Protein AF-A0A813YNZ5-F1 (afdb_monomer)

pLDDT: mean 73.52, std 19.55, range [39.09, 97.25]

Foldseek 3Di:
DDPPPDDDDDDDDDPVVDDPVRVVLVVVLVVQQVCVQVVVQVPDPDDDPNGDPPVPRDSQDPVNVVVVVVPPDPPDDPPPPDDPDDDDDDDD

Mean predicted aligned error: 14.86 Å

Solvent-accessible surface area (backbone atoms only — not comparable to full-atom values): 6471 Å² total; per-residue (Å²): 134,81,83,80,86,70,88,86,85,83,90,86,77,59,72,94,80,41,56,70,69,56,52,51,52,51,53,51,36,52,50,51,42,51,48,56,56,55,56,60,56,77,78,52,102,57,91,90,66,85,67,74,61,73,89,77,63,63,75,71,50,74,68,56,51,52,55,55,65,67,61,63,73,86,67,70,81,79,77,75,78,77,77,80,87,78,79,86,84,80,89,130

Sequence (92 aa):
MSNDDTLSCRFVCSHDLFEDMTVTKIARRFQELTEQLFLIYSNINQTDSLVAPITKLSLILPEEVYEMDQIIFCQQPDTMNETPASYAQARI

Structure (mmCIF, N/CA/C/O backbone):
data_AF-A0A813YNZ5-F1
#
_entry.id   AF-A0A813YNZ5-F1
#
loop_
_atom_site.group_PDB
_atom_site.id
_atom_site.type_symbol
_atom_site.label_atom_id
_atom_site.label_alt_id
_atom_site.label_comp_id
_atom_site.label_asym_id
_atom_site.label_entity_id
_atom_site.label_seq_id
_atom_site.pdbx_PDB_ins_code
_atom_site.Cartn_x
_atom_site.Cartn_y
_atom_site.Cartn_z
_atom_site.occupancy
_atom_site.B_iso_or_equiv
_atom_site.auth_seq_id
_atom_site.auth_comp_id
_atom_site.auth_asym_id
_atom_site.auth_atom_id
_atom_site.pdbx_PDB_model_num
ATOM 1 N N . MET A 1 1 ? 13.697 11.673 -27.053 1.00 45.09 1 MET A N 1
ATOM 2 C CA . MET A 1 1 ? 14.341 11.276 -25.789 1.00 45.09 1 MET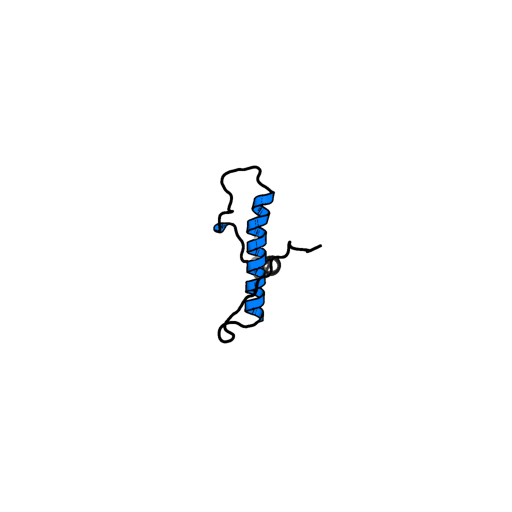 A CA 1
ATOM 3 C C . MET A 1 1 ? 13.285 10.554 -24.992 1.00 45.09 1 MET A C 1
ATOM 5 O O . MET A 1 1 ? 12.216 11.118 -24.810 1.00 45.09 1 MET A O 1
ATOM 9 N N . SER A 1 2 ? 13.518 9.278 -24.707 1.00 53.50 2 SER A N 1
ATOM 10 C CA . SER A 1 2 ? 12.553 8.431 -24.014 1.00 53.50 2 SER A CA 1
ATOM 11 C C . SER A 1 2 ? 12.658 8.721 -22.520 1.00 53.50 2 SER A C 1
ATOM 13 O O . SER A 1 2 ? 13.750 8.614 -21.968 1.00 53.50 2 SER A O 1
ATOM 15 N N . ASN A 1 3 ? 11.570 9.166 -21.889 1.00 55.47 3 ASN A N 1
ATOM 16 C CA . ASN A 1 3 ? 11.489 9.344 -20.436 1.00 55.47 3 ASN A CA 1
ATOM 17 C C . ASN A 1 3 ? 11.324 7.957 -19.777 1.00 55.47 3 ASN A C 1
ATOM 19 O O . ASN A 1 3 ? 10.264 7.649 -19.239 1.00 55.47 3 ASN A O 1
ATOM 23 N N . ASP A 1 4 ? 12.343 7.103 -19.886 1.00 64.88 4 ASP A N 1
ATOM 24 C CA . ASP A 1 4 ? 12.289 5.668 -19.545 1.00 64.88 4 ASP A CA 1
ATOM 25 C C . ASP A 1 4 ? 12.368 5.352 -18.037 1.00 64.88 4 ASP A C 1
ATOM 27 O O . ASP A 1 4 ? 12.519 4.194 -17.658 1.00 64.88 4 ASP A O 1
ATOM 31 N N . ASP A 1 5 ? 12.193 6.339 -17.156 1.00 79.12 5 ASP A N 1
ATOM 32 C CA . ASP A 1 5 ? 12.309 6.152 -15.699 1.00 79.12 5 ASP A CA 1
ATOM 33 C C . ASP A 1 5 ? 10.955 5.904 -15.002 1.00 79.12 5 ASP A C 1
ATOM 35 O O . ASP A 1 5 ? 10.820 6.089 -13.793 1.00 79.12 5 ASP A O 1
ATOM 39 N N . THR A 1 6 ? 9.916 5.509 -15.745 1.00 82.19 6 THR A N 1
ATOM 40 C CA . THR A 1 6 ? 8.577 5.271 -15.176 1.00 82.19 6 THR A CA 1
ATOM 41 C C . THR A 1 6 ? 8.289 3.782 -15.025 1.00 82.19 6 THR A C 1
ATOM 43 O O . THR A 1 6 ? 8.194 3.053 -16.012 1.00 82.19 6 THR A O 1
ATOM 46 N N . LEU A 1 7 ? 8.055 3.335 -13.789 1.00 86.31 7 LEU A N 1
ATOM 47 C CA . LEU A 1 7 ? 7.501 2.010 -13.521 1.00 86.31 7 LEU A CA 1
ATOM 48 C C . LEU A 1 7 ? 5.970 2.066 -13.590 1.00 86.31 7 LEU A C 1
ATOM 50 O O . LEU A 1 7 ? 5.335 2.822 -12.858 1.00 86.31 7 LEU A O 1
ATOM 54 N N . SER A 1 8 ? 5.369 1.236 -14.443 1.00 90.50 8 SER A N 1
ATOM 55 C CA . SER A 1 8 ? 3.915 1.063 -14.503 1.00 90.50 8 SER A CA 1
ATOM 56 C C . SER A 1 8 ? 3.521 -0.295 -13.930 1.00 90.50 8 SER A C 1
ATOM 58 O O . SER A 1 8 ? 4.079 -1.325 -14.307 1.00 90.50 8 SER A O 1
ATOM 60 N N . CYS A 1 9 ? 2.545 -0.302 -13.025 1.00 90.44 9 CYS A N 1
ATOM 61 C CA . CYS A 1 9 ? 1.987 -1.510 -12.428 1.00 90.44 9 CYS A CA 1
ATOM 62 C C . CYS A 1 9 ? 0.466 -1.527 -12.624 1.00 90.44 9 CYS A C 1
ATOM 64 O O . CYS A 1 9 ? -0.192 -0.493 -12.500 1.00 90.44 9 CYS A O 1
ATOM 66 N N . ARG A 1 10 ? -0.101 -2.703 -12.917 1.00 94.00 10 ARG A N 1
ATOM 67 C CA . ARG A 1 10 ? -1.547 -2.906 -13.062 1.00 94.00 10 ARG A CA 1
ATOM 68 C C . ARG A 1 10 ? -2.015 -4.016 -12.133 1.00 94.00 10 ARG A C 1
ATOM 70 O O . ARG A 1 10 ? -1.558 -5.150 -12.241 1.00 94.00 10 ARG A O 1
ATOM 77 N N . PHE A 1 11 ? -2.997 -3.698 -11.300 1.00 93.62 11 PHE A N 1
ATOM 78 C CA . PHE A 1 11 ? -3.694 -4.669 -10.466 1.00 93.62 11 PHE A CA 1
ATOM 79 C C . PHE A 1 11 ? -4.911 -5.204 -11.221 1.00 93.62 11 PHE A C 1
ATOM 81 O O . PHE A 1 11 ? -5.729 -4.436 -11.726 1.00 93.62 11 PHE A O 1
ATOM 88 N N . VAL A 1 12 ? -5.004 -6.528 -11.331 1.00 93.94 12 VAL A N 1
ATOM 89 C CA . VAL A 1 12 ? -6.160 -7.228 -11.900 1.00 93.94 12 VAL A CA 1
ATOM 90 C C . VAL A 1 12 ? -6.733 -8.101 -10.794 1.00 93.94 12 VAL A C 1
ATOM 92 O O . VAL A 1 12 ? -6.071 -9.025 -10.327 1.00 93.94 12 VAL A O 1
ATOM 95 N N . CYS A 1 13 ? -7.943 -7.775 -10.349 1.00 94.12 13 CYS A N 1
ATOM 96 C CA . CYS A 1 13 ? -8.590 -8.403 -9.201 1.00 94.12 13 CYS A CA 1
ATOM 97 C C . CYS A 1 13 ? -9.960 -8.959 -9.603 1.00 94.12 13 CYS A C 1
ATOM 99 O O . CYS A 1 13 ? -10.566 -8.493 -10.566 1.00 94.12 13 CYS A O 1
ATOM 101 N N . SER A 1 14 ? -10.448 -9.958 -8.864 1.00 96.31 14 SER A N 1
ATOM 102 C CA . SER A 1 14 ? -11.814 -10.457 -9.049 1.00 96.31 14 SER A CA 1
ATOM 103 C C . SER A 1 14 ? -12.823 -9.447 -8.507 1.00 96.31 14 SER A C 1
ATOM 105 O O . SER A 1 14 ? -12.754 -9.094 -7.329 1.00 96.31 14 SER A O 1
ATOM 107 N N . HIS A 1 15 ? -13.779 -9.034 -9.339 1.00 94.56 15 HIS A N 1
ATOM 108 C CA . HIS A 1 15 ? -14.857 -8.127 -8.936 1.00 94.56 15 HIS A CA 1
ATOM 109 C C . HIS A 1 15 ? -15.814 -8.750 -7.910 1.00 94.56 15 HIS A C 1
ATOM 111 O O . HIS A 1 15 ? -16.436 -8.023 -7.145 1.00 94.56 15 HIS A O 1
ATOM 117 N N . ASP A 1 16 ? -15.881 -10.083 -7.836 1.00 97.06 16 ASP A N 1
ATOM 118 C CA . ASP A 1 16 ? -16.701 -10.784 -6.838 1.00 97.06 16 ASP A CA 1
ATOM 119 C C . ASP A 1 16 ? -16.093 -10.713 -5.428 1.00 97.06 16 ASP A C 1
ATOM 121 O O . ASP A 1 16 ? -16.772 -10.976 -4.438 1.00 97.06 16 ASP A O 1
ATOM 125 N N . LEU A 1 17 ? -14.795 -10.402 -5.334 1.00 97.25 17 LEU A N 1
ATOM 126 C CA . LEU A 1 17 ? -14.040 -10.385 -4.079 1.00 97.25 17 LEU A CA 1
ATOM 127 C C . LEU A 1 17 ? -13.613 -8.979 -3.658 1.00 97.25 17 LEU A C 1
ATOM 129 O O . LEU A 1 17 ? -13.369 -8.748 -2.474 1.00 97.25 17 LEU A O 1
ATOM 133 N N . PHE A 1 18 ? -13.478 -8.058 -4.611 1.00 96.75 18 PHE A N 1
ATOM 134 C CA . PHE A 1 18 ? -12.912 -6.742 -4.362 1.00 96.75 18 PHE A CA 1
ATOM 135 C C . PHE A 1 18 ? -13.737 -5.646 -5.019 1.00 96.75 18 PHE A C 1
ATOM 137 O O . PHE A 1 18 ? -13.926 -5.620 -6.233 1.00 96.75 18 PHE A O 1
ATOM 144 N N . GLU A 1 19 ? -14.136 -4.683 -4.198 1.00 97.19 19 GLU A N 1
ATOM 145 C CA . GLU A 1 19 ? -14.626 -3.394 -4.666 1.00 97.19 19 GLU A CA 1
ATOM 146 C C . GLU A 1 19 ? -13.470 -2.544 -5.210 1.00 97.19 19 GLU A C 1
ATOM 148 O O . GLU A 1 19 ? -12.343 -2.609 -4.706 1.00 97.19 19 GLU A O 1
ATOM 153 N N . ASP A 1 20 ? -13.761 -1.671 -6.175 1.00 94.56 20 ASP A N 1
ATOM 154 C CA . ASP A 1 20 ? -12.769 -0.786 -6.803 1.00 94.56 20 ASP A CA 1
ATOM 155 C C . ASP A 1 20 ? -12.016 0.080 -5.780 1.00 94.56 20 ASP A C 1
ATOM 157 O O . ASP A 1 20 ? -10.805 0.293 -5.892 1.00 94.56 20 ASP A O 1
ATOM 161 N N . MET A 1 21 ? -12.712 0.536 -4.733 1.00 94.81 21 MET A N 1
ATOM 162 C CA . MET A 1 21 ? -12.107 1.289 -3.630 1.00 94.81 21 MET A CA 1
ATOM 163 C C . MET A 1 21 ? -11.050 0.457 -2.893 1.00 94.81 21 MET A C 1
ATOM 165 O O . MET A 1 21 ? -9.969 0.951 -2.569 1.00 94.81 21 MET A O 1
ATOM 169 N N . THR A 1 22 ? -11.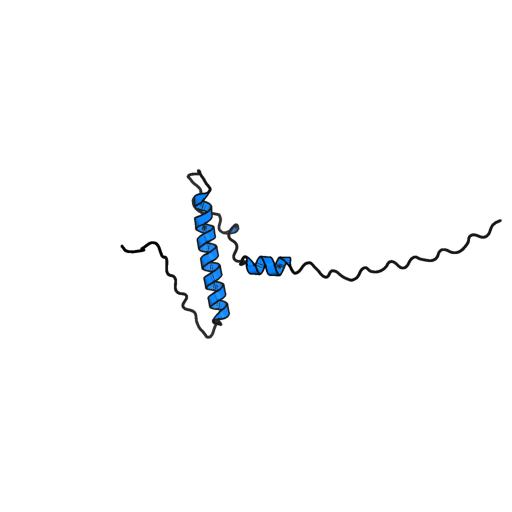330 -0.825 -2.664 1.00 95.06 22 THR A N 1
ATOM 170 C CA . THR A 1 22 ? -10.399 -1.752 -2.013 1.00 95.06 22 THR A CA 1
ATOM 171 C C . THR A 1 22 ? -9.174 -1.993 -2.887 1.00 95.06 22 THR A C 1
ATOM 173 O O . THR A 1 22 ? -8.049 -1.900 -2.394 1.00 95.06 22 THR A O 1
ATOM 176 N N . VAL A 1 23 ? -9.365 -2.221 -4.191 1.00 96.25 23 VAL A N 1
ATOM 177 C CA . VAL A 1 23 ? -8.255 -2.375 -5.150 1.00 96.25 23 VAL A CA 1
ATOM 178 C C . VAL A 1 23 ? -7.391 -1.113 -5.193 1.00 96.25 23 VAL A C 1
ATOM 180 O O . VAL A 1 23 ? -6.164 -1.202 -5.160 1.00 96.25 23 VAL A O 1
ATOM 183 N N . THR A 1 24 ? -8.014 0.066 -5.176 1.00 94.69 24 THR A N 1
ATOM 184 C CA . THR A 1 24 ? -7.309 1.354 -5.137 1.00 94.69 24 THR A CA 1
ATOM 185 C C . THR A 1 24 ? -6.452 1.487 -3.877 1.00 94.69 24 THR A C 1
ATOM 187 O O . THR A 1 24 ? -5.281 1.854 -3.964 1.00 94.69 24 THR A O 1
ATOM 190 N N . LYS A 1 25 ? -6.986 1.130 -2.700 1.00 95.19 25 LYS A N 1
ATOM 191 C CA . LYS A 1 25 ? -6.214 1.130 -1.446 1.00 95.19 25 LYS A CA 1
ATOM 192 C C . LYS A 1 25 ? -5.050 0.137 -1.480 1.00 95.19 25 LYS A C 1
ATOM 194 O O . LYS A 1 25 ? -3.965 0.468 -1.011 1.00 95.19 25 LYS A O 1
ATOM 199 N N . ILE A 1 26 ? -5.244 -1.053 -2.052 1.00 95.81 26 ILE A N 1
ATOM 200 C CA . ILE A 1 26 ? -4.167 -2.043 -2.230 1.00 95.81 26 ILE A CA 1
ATOM 201 C C . ILE A 1 26 ? -3.054 -1.473 -3.117 1.00 95.81 26 ILE A C 1
ATOM 203 O O . ILE A 1 26 ? -1.885 -1.560 -2.746 1.00 95.81 26 ILE A O 1
ATOM 207 N N . ALA A 1 27 ? -3.403 -0.848 -4.245 1.00 95.19 27 ALA A N 1
ATOM 208 C CA . ALA A 1 27 ? -2.430 -0.243 -5.150 1.00 95.19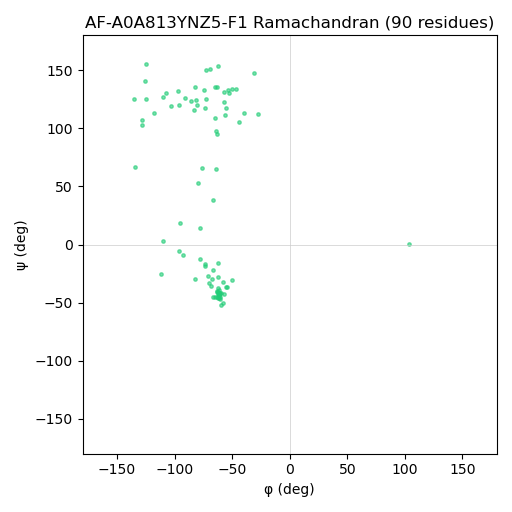 27 ALA A CA 1
ATOM 209 C C . ALA A 1 27 ? -1.633 0.885 -4.472 1.00 95.19 27 ALA A C 1
ATOM 211 O O . ALA A 1 27 ? -0.408 0.913 -4.582 1.00 95.19 27 ALA A O 1
ATOM 212 N N . ARG A 1 28 ? -2.301 1.761 -3.703 1.00 95.19 28 ARG A N 1
ATOM 213 C CA . ARG A 1 28 ? -1.623 2.809 -2.918 1.00 95.19 28 ARG A CA 1
ATOM 214 C C . ARG A 1 28 ? -0.655 2.213 -1.896 1.00 95.19 28 ARG A C 1
ATOM 216 O O . ARG A 1 28 ? 0.495 2.625 -1.840 1.00 95.19 28 ARG A O 1
ATOM 223 N N . ARG A 1 29 ? -1.073 1.192 -1.141 1.00 95.44 29 ARG A N 1
ATOM 224 C CA . ARG A 1 29 ? -0.194 0.512 -0.171 1.00 95.44 29 ARG A CA 1
ATOM 225 C C . ARG A 1 29 ? 1.010 -0.143 -0.837 1.00 95.44 29 ARG A C 1
ATOM 227 O O . ARG A 1 29 ? 2.107 -0.094 -0.296 1.00 95.44 29 ARG A O 1
ATOM 234 N N . PHE A 1 30 ? 0.823 -0.746 -2.008 1.00 94.00 30 PHE A N 1
ATOM 235 C CA . PHE A 1 30 ? 1.927 -1.311 -2.779 1.00 94.00 30 PHE A CA 1
ATOM 236 C C . PHE A 1 30 ? 2.935 -0.240 -3.212 1.00 94.00 30 PHE A C 1
ATOM 238 O O . PHE A 1 30 ? 4.143 -0.461 -3.103 1.00 94.00 30 PHE A O 1
ATOM 245 N N . GLN A 1 31 ? 2.451 0.916 -3.671 1.00 92.19 31 GLN A N 1
ATOM 246 C CA . GLN A 1 31 ? 3.308 2.046 -4.017 1.00 92.19 31 GLN A CA 1
ATOM 247 C C . GLN A 1 31 ? 4.120 2.510 -2.799 1.00 92.19 31 GLN A C 1
ATOM 249 O O . GLN A 1 31 ? 5.345 2.526 -2.870 1.00 92.19 31 GLN A O 1
ATOM 254 N N . GLU A 1 32 ? 3.462 2.770 -1.668 1.00 92.06 32 GLU A N 1
ATOM 255 C CA . GLU A 1 32 ? 4.119 3.183 -0.419 1.00 92.06 32 GLU A CA 1
ATOM 256 C C . GLU A 1 32 ? 5.168 2.168 0.052 1.00 92.06 32 GLU A C 1
ATOM 258 O O . GLU A 1 32 ? 6.269 2.540 0.451 1.00 92.06 32 GLU A O 1
ATOM 263 N N . LEU A 1 33 ? 4.867 0.867 -0.021 1.00 90.75 33 LEU A N 1
ATOM 264 C CA . LEU A 1 33 ? 5.835 -0.181 0.313 1.00 90.75 33 LEU A CA 1
ATOM 265 C C . LEU A 1 33 ? 7.053 -0.155 -0.611 1.00 90.75 33 LEU A C 1
ATOM 267 O O . LEU A 1 33 ? 8.179 -0.357 -0.157 1.00 90.75 33 LEU A O 1
ATOM 271 N N . THR A 1 34 ? 6.830 0.076 -1.904 1.00 88.69 34 THR A N 1
ATOM 272 C CA . THR A 1 34 ? 7.900 0.154 -2.902 1.00 88.69 34 THR A CA 1
ATOM 273 C C . THR A 1 34 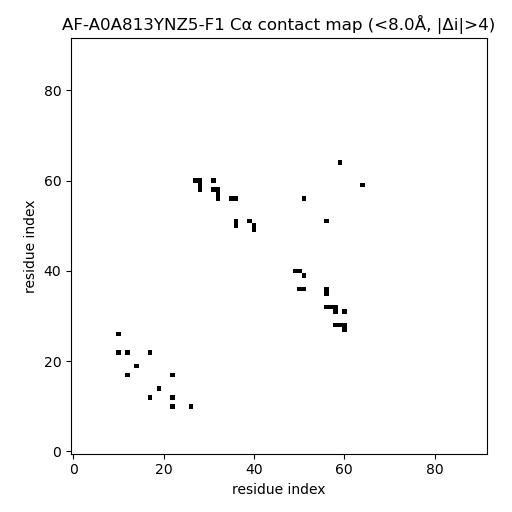? 8.793 1.360 -2.619 1.00 88.69 34 THR A C 1
ATOM 275 O O . THR A 1 34 ? 10.015 1.229 -2.582 1.00 88.69 34 THR A O 1
ATOM 278 N N . GLU A 1 35 ? 8.199 2.516 -2.330 1.00 87.56 35 GLU A N 1
ATOM 279 C CA . GLU A 1 35 ? 8.928 3.728 -1.953 1.00 87.56 35 GLU A CA 1
ATOM 280 C C . GLU A 1 35 ? 9.710 3.537 -0.647 1.00 87.56 35 GLU A C 1
ATOM 282 O O . GLU A 1 35 ? 10.900 3.840 -0.607 1.00 87.56 35 GLU A O 1
ATOM 287 N N . GLN A 1 36 ? 9.105 2.953 0.393 1.00 86.44 36 GLN A N 1
ATOM 288 C CA . GLN A 1 36 ? 9.783 2.645 1.660 1.00 86.44 36 GLN A CA 1
ATOM 289 C C . GLN A 1 36 ? 10.972 1.702 1.465 1.00 86.44 36 GLN A C 1
ATOM 291 O O . GLN A 1 36 ? 12.032 1.916 2.058 1.00 86.44 36 GLN A O 1
ATOM 296 N N . LEU A 1 37 ? 10.815 0.678 0.620 1.00 82.44 37 LEU A N 1
ATOM 297 C CA . LEU A 1 37 ? 11.900 -0.234 0.285 1.00 82.44 37 LEU A CA 1
ATOM 298 C C . LEU A 1 37 ? 13.078 0.537 -0.301 1.00 82.44 37 LEU A C 1
ATOM 300 O O . LEU A 1 37 ? 14.178 0.361 0.203 1.00 82.44 37 LEU A O 1
ATOM 304 N N . PHE A 1 38 ? 12.859 1.405 -1.295 1.00 77.31 38 PHE A N 1
ATOM 305 C CA . PHE A 1 38 ? 13.935 2.103 -2.007 1.00 77.31 38 PHE A CA 1
ATOM 306 C C . PHE A 1 38 ? 14.477 3.355 -1.300 1.00 77.31 38 PHE A C 1
ATOM 308 O O . PHE A 1 38 ? 15.668 3.644 -1.415 1.00 77.31 38 PHE A O 1
ATOM 315 N N . LEU A 1 39 ? 13.671 4.071 -0.513 1.00 72.94 39 LEU A N 1
ATOM 316 C CA . LEU A 1 39 ? 14.127 5.228 0.267 1.00 72.94 39 LEU A CA 1
ATOM 317 C C . LEU A 1 39 ? 15.183 4.832 1.301 1.00 72.94 39 LEU A C 1
ATOM 319 O O . LEU A 1 39 ? 16.162 5.560 1.484 1.00 72.94 39 LEU A O 1
ATOM 323 N N . ILE A 1 40 ? 15.045 3.653 1.917 1.00 59.91 40 ILE A N 1
ATOM 324 C CA . ILE A 1 40 ? 16.013 3.138 2.895 1.00 59.91 40 ILE A CA 1
ATOM 325 C C . ILE A 1 40 ? 17.404 2.927 2.264 1.00 59.91 40 ILE A C 1
ATOM 327 O O . ILE A 1 40 ? 18.403 3.112 2.953 1.00 59.91 40 ILE A O 1
ATOM 331 N N . TYR A 1 41 ? 17.506 2.664 0.956 1.00 54.62 41 TYR A N 1
ATOM 332 C CA . TYR A 1 41 ? 18.801 2.513 0.270 1.00 54.62 41 TYR A CA 1
ATOM 333 C C . TYR A 1 41 ? 19.565 3.832 0.116 1.00 54.62 41 TYR A C 1
ATOM 335 O O . TYR A 1 41 ? 20.791 3.824 0.047 1.00 54.62 41 TYR A O 1
ATOM 343 N N . SER A 1 42 ? 18.868 4.970 0.063 1.00 52.84 42 SER A N 1
ATOM 344 C CA . SER A 1 42 ? 19.499 6.270 -0.207 1.00 52.84 42 SER A CA 1
ATOM 345 C C . SER A 1 42 ? 20.222 6.887 0.999 1.00 52.84 42 SER A C 1
ATOM 347 O O . SER A 1 42 ? 20.994 7.828 0.832 1.00 52.84 42 SER A O 1
ATOM 349 N N . ASN A 1 43 ? 20.008 6.358 2.210 1.00 52.25 43 ASN A N 1
ATOM 350 C CA . ASN A 1 43 ? 20.470 6.970 3.464 1.00 52.25 43 ASN A CA 1
ATOM 351 C C . ASN A 1 43 ? 21.606 6.194 4.162 1.00 52.25 43 ASN A C 1
ATOM 353 O O . ASN A 1 43 ? 22.021 6.554 5.261 1.00 52.25 43 ASN A O 1
ATOM 357 N N . ILE A 1 44 ? 22.119 5.106 3.575 1.00 52.97 44 ILE A N 1
ATOM 358 C CA . ILE A 1 44 ? 23.048 4.222 4.288 1.00 52.97 44 ILE A CA 1
ATOM 359 C C . ILE A 1 44 ? 24.319 3.989 3.467 1.00 52.97 44 ILE A C 1
ATOM 361 O O . ILE A 1 44 ? 24.344 3.210 2.522 1.00 52.97 44 ILE A O 1
ATOM 365 N N . ASN A 1 45 ? 25.417 4.613 3.905 1.00 53.91 45 ASN A N 1
ATOM 366 C CA . ASN A 1 45 ? 26.802 4.290 3.528 1.00 53.91 45 ASN A CA 1
ATOM 367 C C . ASN A 1 45 ? 27.243 2.895 4.044 1.00 53.91 45 ASN A C 1
ATOM 369 O O . ASN A 1 45 ? 28.364 2.741 4.525 1.00 53.91 45 ASN A O 1
ATOM 373 N N . GLN A 1 46 ? 26.371 1.883 4.029 1.00 49.34 46 GLN A N 1
ATOM 374 C CA . GLN A 1 46 ? 26.676 0.547 4.545 1.00 49.34 46 GLN A CA 1
ATOM 375 C C . GLN A 1 46 ? 26.344 -0.516 3.507 1.00 49.34 46 GLN A C 1
ATOM 377 O O . GLN A 1 46 ? 25.199 -0.904 3.288 1.00 49.34 46 GLN A O 1
ATOM 382 N N . THR A 1 47 ? 27.415 -0.996 2.891 1.00 48.91 47 THR A N 1
ATOM 383 C CA . THR A 1 47 ? 27.542 -2.348 2.363 1.00 48.91 47 THR A CA 1
ATOM 384 C C . THR A 1 47 ? 27.052 -3.376 3.395 1.00 48.91 47 THR A C 1
ATOM 386 O O . THR A 1 47 ? 27.408 -3.295 4.569 1.00 48.91 47 THR A O 1
ATOM 389 N N . ASP A 1 48 ? 26.247 -4.326 2.911 1.00 47.81 48 ASP A N 1
ATOM 390 C CA . ASP A 1 48 ? 25.913 -5.643 3.492 1.00 47.81 48 ASP A CA 1
ATOM 391 C C . ASP A 1 48 ? 24.554 -5.858 4.185 1.00 47.81 48 ASP A C 1
ATOM 393 O O . ASP A 1 48 ? 24.236 -6.993 4.534 1.00 47.81 48 ASP A O 1
ATOM 397 N N . SER A 1 49 ? 23.660 -4.867 4.260 1.00 51.50 49 SER A N 1
ATOM 398 C CA . SER A 1 49 ? 22.245 -5.124 4.613 1.00 51.50 49 SER A CA 1
ATOM 399 C C . SER A 1 49 ? 21.299 -4.379 3.679 1.00 51.50 49 SER A C 1
ATOM 401 O O . SER A 1 49 ? 20.603 -3.449 4.075 1.00 51.50 49 SER A O 1
ATOM 403 N N . LEU A 1 50 ? 21.308 -4.804 2.416 1.00 55.38 50 LEU A N 1
ATOM 404 C CA . LEU A 1 50 ? 20.630 -4.143 1.301 1.00 55.38 50 LEU A CA 1
ATOM 405 C C . LEU A 1 50 ? 19.114 -3.986 1.509 1.00 55.38 50 LEU A C 1
ATOM 407 O O . LEU A 1 50 ? 18.569 -2.982 1.095 1.00 55.38 50 LEU A O 1
ATOM 411 N N . VAL A 1 51 ? 18.417 -4.892 2.196 1.00 61.19 51 VAL A N 1
ATOM 412 C CA . VAL A 1 51 ? 16.950 -4.818 2.324 1.00 61.19 51 VAL A CA 1
ATOM 413 C C . VAL A 1 51 ? 16.563 -4.452 3.753 1.00 61.19 51 VAL A C 1
ATOM 415 O O . VAL A 1 51 ? 16.964 -5.129 4.702 1.00 61.19 51 VAL A O 1
ATOM 418 N N . ALA A 1 52 ? 15.751 -3.405 3.920 1.00 62.22 52 ALA A N 1
ATOM 419 C CA . ALA A 1 52 ? 15.094 -3.144 5.194 1.00 62.22 52 ALA A CA 1
ATOM 420 C C . ALA A 1 52 ? 14.336 -4.403 5.643 1.00 62.22 52 ALA A C 1
ATOM 422 O O . ALA A 1 52 ? 13.624 -4.996 4.830 1.00 62.22 52 ALA A O 1
ATOM 423 N N . PRO A 1 53 ? 14.451 -4.840 6.909 1.00 73.94 53 PRO A N 1
ATOM 424 C CA . PRO A 1 53 ? 13.675 -5.982 7.361 1.00 73.94 53 PRO A CA 1
ATOM 425 C C . PRO A 1 53 ? 12.191 -5.684 7.131 1.00 73.94 53 PRO A C 1
ATOM 427 O O . PRO A 1 53 ? 11.717 -4.612 7.504 1.00 73.94 53 PRO A O 1
ATOM 43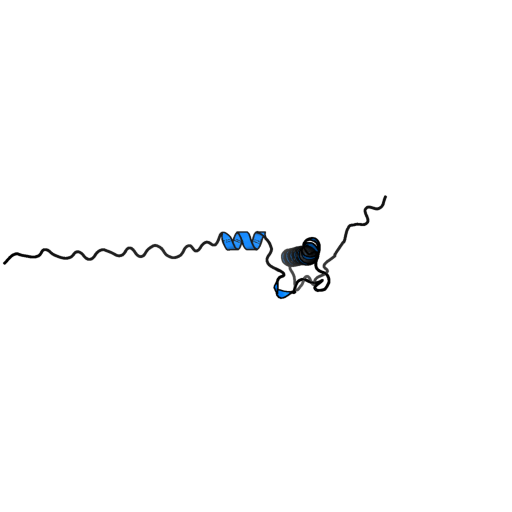0 N N . ILE A 1 54 ? 11.468 -6.633 6.524 1.00 79.81 54 ILE A N 1
ATOM 431 C CA . ILE A 1 54 ? 10.043 -6.497 6.156 1.00 79.81 54 ILE A CA 1
ATOM 432 C C . ILE A 1 54 ? 9.204 -6.006 7.346 1.00 79.81 54 ILE A C 1
ATOM 434 O O . ILE A 1 54 ? 8.244 -5.266 7.174 1.00 79.81 54 ILE A O 1
ATOM 438 N N . THR A 1 55 ? 9.614 -6.357 8.566 1.00 79.94 55 THR A N 1
ATOM 439 C CA . THR A 1 55 ? 8.992 -5.939 9.827 1.00 79.94 55 THR A CA 1
ATOM 440 C C . THR A 1 55 ? 9.004 -4.433 10.091 1.00 79.94 55 THR A C 1
ATOM 442 O O . THR A 1 55 ? 8.276 -3.980 10.967 1.00 79.94 55 THR A O 1
ATOM 445 N N . LYS A 1 56 ? 9.826 -3.654 9.381 1.00 81.62 56 LYS A N 1
ATOM 446 C CA . LYS A 1 56 ? 9.883 -2.190 9.491 1.00 81.62 56 LYS A CA 1
ATOM 447 C C . LYS A 1 56 ? 9.047 -1.468 8.435 1.00 81.62 56 LYS A C 1
ATOM 449 O O . LYS A 1 56 ? 8.966 -0.246 8.490 1.00 81.62 56 LYS A O 1
ATOM 454 N N . LEU A 1 57 ? 8.460 -2.193 7.485 1.00 86.50 57 LEU A N 1
ATOM 455 C CA . LEU A 1 57 ? 7.607 -1.605 6.460 1.00 86.50 57 LEU A CA 1
ATOM 456 C C . LEU A 1 57 ? 6.191 -1.406 7.010 1.00 86.50 57 LEU A C 1
ATOM 458 O O . LEU A 1 57 ? 5.632 -2.300 7.648 1.00 86.50 57 LEU A O 1
ATOM 462 N N . SER A 1 58 ? 5.604 -0.243 6.742 1.00 89.94 58 SER A N 1
ATOM 463 C CA . SER A 1 58 ? 4.221 0.065 7.100 1.00 89.94 58 SER A CA 1
ATOM 464 C C . SER A 1 58 ? 3.289 -0.169 5.916 1.00 89.94 58 SER A C 1
ATOM 466 O O . SER A 1 58 ? 3.535 0.312 4.811 1.00 89.94 58 SER A O 1
ATOM 468 N N . LEU A 1 59 ? 2.185 -0.870 6.177 1.00 91.69 59 LEU A N 1
ATOM 469 C CA . LEU A 1 59 ? 1.032 -0.986 5.277 1.00 91.69 59 LEU A CA 1
ATOM 470 C C . LEU A 1 59 ? -0.047 0.071 5.551 1.00 91.69 59 LEU A C 1
ATOM 472 O O . LEU A 1 59 ? -1.018 0.160 4.799 1.00 91.69 59 LEU A O 1
ATOM 476 N N . ILE A 1 60 ? 0.084 0.819 6.644 1.00 91.94 60 ILE A N 1
ATOM 477 C CA . ILE A 1 60 ? -0.848 1.886 7.004 1.00 91.94 60 ILE A CA 1
ATOM 478 C C . ILE A 1 60 ? -0.452 3.117 6.197 1.00 91.94 60 ILE A C 1
ATOM 480 O O . ILE A 1 60 ? 0.709 3.532 6.247 1.00 91.94 60 ILE A O 1
ATOM 484 N N . LEU A 1 61 ? -1.401 3.669 5.441 1.00 91.25 61 LEU A N 1
ATOM 485 C CA . LEU A 1 61 ? -1.165 4.875 4.650 1.00 91.25 61 LEU A CA 1
ATOM 486 C C . LEU A 1 61 ? -0.991 6.095 5.573 1.00 91.25 61 LEU A C 1
ATOM 488 O O . LEU A 1 61 ? -1.608 6.134 6.640 1.00 91.25 61 LEU A O 1
ATOM 492 N N . PRO A 1 62 ? -0.226 7.126 5.173 1.00 87.06 62 PRO A N 1
ATOM 493 C CA . PRO A 1 62 ? -0.042 8.330 5.988 1.00 87.06 62 PRO A CA 1
ATOM 494 C C . PRO A 1 62 ? -1.355 9.002 6.413 1.00 87.06 62 PRO A C 1
ATOM 496 O O . PRO A 1 62 ? -1.471 9.477 7.541 1.00 87.06 62 PRO A O 1
ATOM 499 N N . GLU A 1 63 ? -2.370 9.003 5.542 1.00 89.69 63 GLU A N 1
ATOM 500 C CA . GLU A 1 63 ? -3.680 9.574 5.882 1.00 89.69 63 GLU A CA 1
ATOM 501 C C . GLU A 1 63 ? -4.430 8.727 6.919 1.00 89.69 63 GLU A C 1
ATOM 503 O O . GLU A 1 63 ? -5.113 9.277 7.776 1.00 89.69 63 GLU A O 1
ATOM 508 N N . GLU A 1 64 ? -4.259 7.402 6.889 1.00 89.94 64 GLU A N 1
ATOM 509 C CA . GLU A 1 64 ? -4.857 6.490 7.872 1.00 89.94 64 GLU A CA 1
ATOM 510 C C . GLU A 1 64 ? -4.216 6.692 9.257 1.00 89.94 64 GLU A C 1
ATOM 512 O O . GLU A 1 64 ? -4.916 6.659 10.265 1.00 89.94 64 GLU A O 1
ATOM 517 N N . VAL A 1 65 ? -2.907 6.977 9.319 1.00 88.19 65 VAL A N 1
ATOM 518 C CA . VAL A 1 65 ? -2.231 7.364 10.573 1.00 88.19 65 VAL A CA 1
ATOM 519 C C . VAL A 1 65 ? -2.803 8.675 11.111 1.00 88.19 65 VAL A C 1
ATOM 521 O O . VAL A 1 65 ? -3.129 8.765 12.289 1.00 88.19 65 VAL A O 1
ATOM 524 N N . TYR A 1 66 ? -2.986 9.671 10.243 1.00 87.06 66 TYR A N 1
ATOM 525 C CA . TYR A 1 66 ? -3.556 10.959 10.633 1.00 87.06 66 TYR A CA 1
ATOM 526 C C . TYR A 1 66 ? -4.988 10.829 11.173 1.00 87.06 66 TYR A C 1
ATOM 528 O O . TYR A 1 66 ? -5.323 11.437 12.187 1.00 87.06 66 TYR A O 1
ATOM 536 N N . GLU A 1 67 ? -5.829 10.014 10.532 1.00 86.62 67 GLU A N 1
ATOM 537 C CA . GLU A 1 67 ? -7.175 9.708 11.026 1.00 86.62 67 GLU A CA 1
ATOM 538 C C . GLU A 1 67 ? -7.129 9.027 12.398 1.00 86.62 67 GLU A C 1
ATOM 540 O O . GLU A 1 67 ? -7.885 9.404 13.291 1.00 86.62 67 GLU A O 1
ATOM 545 N N . MET A 1 68 ? -6.219 8.068 12.597 1.00 84.31 68 MET A N 1
ATOM 546 C CA . MET A 1 68 ? -6.028 7.399 13.887 1.00 84.31 68 MET A CA 1
ATOM 547 C C . MET A 1 68 ? -5.571 8.370 14.982 1.00 84.31 68 MET A C 1
ATOM 549 O O . MET A 1 68 ? -6.082 8.300 16.100 1.00 84.31 68 MET A O 1
ATOM 553 N N . ASP A 1 69 ? -4.671 9.299 14.660 1.00 81.12 69 ASP A N 1
ATOM 554 C CA . ASP A 1 69 ? -4.181 10.321 15.590 1.00 81.12 69 ASP A CA 1
ATOM 555 C C . ASP A 1 69 ? -5.273 11.329 15.976 1.00 81.12 69 ASP A C 1
ATOM 557 O O . ASP A 1 69 ? -5.262 11.856 17.087 1.00 81.12 69 AS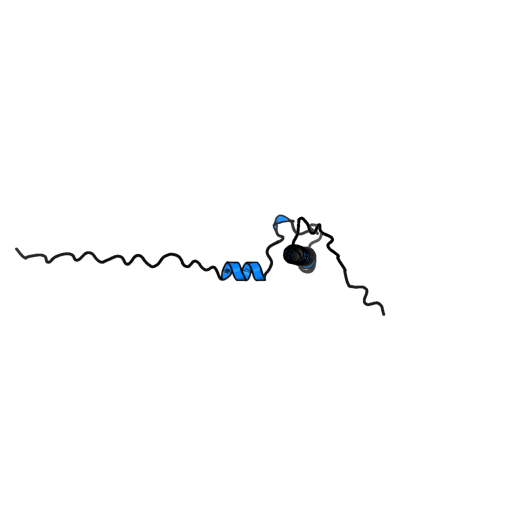P A O 1
ATOM 561 N N . GLN A 1 70 ? -6.246 11.588 15.095 1.00 75.00 70 GLN A N 1
ATOM 562 C CA . GLN A 1 70 ? -7.408 12.425 15.415 1.00 75.00 70 GLN A CA 1
ATOM 563 C C . GLN A 1 70 ? -8.421 11.743 16.336 1.00 75.00 70 GLN A C 1
ATOM 565 O O . GLN A 1 70 ? -9.220 12.428 16.978 1.00 75.00 70 GLN A O 1
ATOM 570 N N . ILE A 1 71 ? -8.364 10.417 16.472 1.00 69.38 71 ILE A N 1
ATOM 571 C CA . ILE A 1 71 ? -9.103 9.676 17.498 1.00 69.38 71 ILE A CA 1
ATOM 572 C C . ILE A 1 71 ? -8.331 9.806 18.827 1.00 69.38 71 ILE A C 1
ATOM 574 O O . ILE A 1 71 ? -8.013 8.829 19.503 1.00 69.38 71 ILE A O 1
ATOM 578 N N . ILE A 1 72 ? -8.022 11.041 19.241 1.00 59.25 72 ILE A N 1
ATOM 579 C CA . ILE A 1 72 ? -7.705 11.318 20.640 1.00 59.25 72 ILE A CA 1
ATOM 580 C C . ILE A 1 72 ? -8.989 11.026 21.402 1.00 59.25 72 ILE A C 1
ATOM 582 O O . ILE A 1 72 ? -9.987 11.731 21.263 1.00 59.25 72 ILE A O 1
ATOM 586 N N . PHE A 1 73 ? -8.949 9.929 22.154 1.00 57.84 73 PHE A N 1
ATOM 587 C CA . PHE A 1 73 ? -9.973 9.465 23.071 1.00 57.84 73 PHE A CA 1
ATOM 588 C C . PHE A 1 73 ? -10.818 10.621 23.626 1.00 57.84 73 PHE A C 1
ATOM 590 O O . PHE A 1 73 ? -10.367 11.372 24.491 1.00 57.84 73 PHE A O 1
ATOM 597 N N . CYS A 1 74 ? -12.095 10.679 23.242 1.00 53.06 74 CYS A N 1
ATOM 598 C CA . CYS A 1 74 ? -13.135 11.153 24.150 1.00 53.06 74 CYS A CA 1
ATOM 599 C C . CYS A 1 74 ? -13.215 10.156 25.323 1.00 53.06 74 CYS A C 1
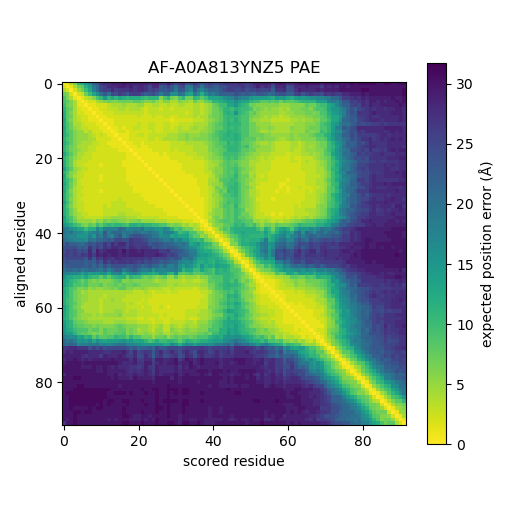ATOM 601 O O . CYS A 1 74 ? -14.175 9.399 25.453 1.00 53.06 74 CYS A O 1
ATOM 603 N N . GLN A 1 75 ? -12.149 10.057 26.121 1.00 52.28 75 GLN A N 1
ATOM 604 C CA . GLN A 1 75 ? -12.175 9.359 27.393 1.00 52.28 75 GLN A CA 1
ATOM 605 C C . GLN A 1 75 ? -13.126 10.138 28.307 1.00 52.28 75 GLN A C 1
ATOM 607 O O . GLN A 1 75 ? -13.155 11.365 28.286 1.00 52.28 75 GLN A O 1
ATOM 612 N N . GLN A 1 76 ? -13.967 9.358 28.986 1.00 55.81 76 GLN A N 1
ATOM 613 C CA . GLN A 1 76 ? -15.177 9.693 29.739 1.00 55.81 76 GLN A CA 1
ATOM 614 C C . GLN A 1 76 ? -15.215 11.073 30.416 1.00 55.81 76 GLN A C 1
ATOM 616 O O . GLN A 1 76 ? -14.191 11.525 30.921 1.00 55.81 76 GLN A O 1
ATOM 621 N N . PRO A 1 77 ? -16.412 11.695 30.521 1.00 50.72 77 PRO A N 1
ATOM 622 C CA . PRO A 1 77 ? -16.576 12.913 31.305 1.00 50.72 77 PRO A CA 1
ATOM 623 C C . PRO A 1 77 ? -16.032 12.672 32.711 1.00 50.72 77 PRO A C 1
ATOM 625 O O . PRO A 1 77 ? -16.368 11.654 33.324 1.00 50.72 77 PRO A O 1
ATOM 628 N N . ASP A 1 78 ? -15.189 13.598 33.177 1.00 52.75 78 ASP A N 1
ATOM 629 C CA . ASP A 1 78 ? -14.680 13.643 34.543 1.00 52.75 78 ASP A CA 1
ATOM 630 C C . ASP A 1 78 ? -15.814 13.270 35.495 1.00 52.75 78 ASP A C 1
ATOM 632 O O . ASP A 1 78 ? -16.813 13.987 35.609 1.00 52.75 78 ASP A O 1
ATOM 636 N N . THR A 1 79 ? -15.691 12.126 36.170 1.00 53.69 79 THR A N 1
ATOM 637 C CA . THR A 1 79 ? -16.520 11.858 37.337 1.00 53.69 79 THR A CA 1
ATOM 638 C C . THR A 1 79 ? -16.137 12.915 38.359 1.00 53.69 79 THR A C 1
ATOM 640 O O . THR A 1 79 ? -15.132 12.781 39.057 1.00 53.69 79 THR A O 1
ATOM 643 N N . MET A 1 80 ? -16.909 14.003 38.372 1.00 44.56 80 MET A N 1
ATOM 644 C CA . MET A 1 80 ? -16.946 15.009 39.419 1.00 44.56 80 MET A CA 1
ATOM 645 C C . MET A 1 80 ? -16.967 14.259 40.751 1.00 44.56 80 MET A C 1
ATOM 647 O O . MET A 1 80 ? -17.971 13.652 41.117 1.00 44.56 80 MET A O 1
ATOM 651 N N . ASN A 1 81 ? -15.836 14.258 41.453 1.00 48.25 81 ASN A N 1
ATOM 652 C CA . ASN A 1 81 ? -15.813 13.887 42.856 1.00 48.25 81 ASN A CA 1
ATOM 653 C C . ASN A 1 81 ? -16.640 14.946 43.583 1.00 48.25 81 ASN A C 1
ATOM 655 O O . ASN A 1 81 ? -16.158 16.047 43.851 1.00 48.25 81 ASN A O 1
ATOM 659 N N . GLU A 1 82 ? -17.903 14.626 43.853 1.00 51.09 82 GLU A N 1
ATOM 660 C CA . GLU A 1 82 ? -18.711 15.360 44.811 1.00 51.09 82 GLU A CA 1
ATOM 661 C C . GLU A 1 82 ? -17.968 15.364 46.150 1.00 51.09 82 GLU A C 1
ATOM 663 O O . GLU A 1 82 ? -17.673 14.327 46.748 1.00 51.09 82 GLU A O 1
ATOM 668 N N . THR A 1 83 ? -17.615 16.561 46.599 1.00 52.84 83 THR A N 1
ATOM 669 C CA . THR A 1 83 ? -17.036 16.833 47.908 1.00 52.84 83 THR A CA 1
ATOM 670 C C . THR A 1 83 ? -17.991 16.324 48.994 1.00 52.84 83 THR A C 1
ATOM 672 O O . THR A 1 83 ? -19.127 16.804 4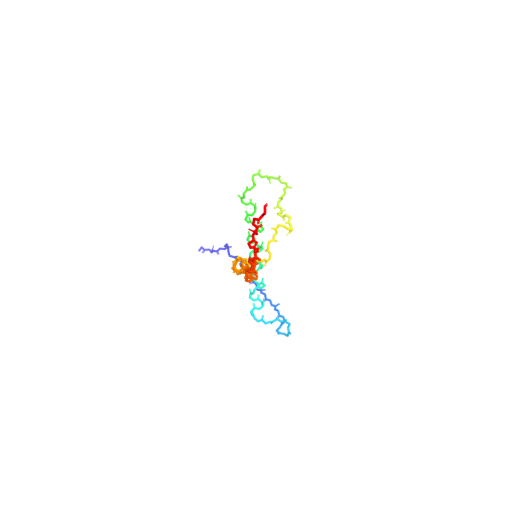9.050 1.00 52.84 83 THR A O 1
ATOM 675 N N . PRO A 1 84 ? -17.592 15.424 49.914 1.00 44.81 84 PRO A N 1
ATOM 676 C CA . PRO A 1 84 ? -18.430 15.147 51.065 1.00 44.81 84 PRO A CA 1
ATOM 677 C C . PRO A 1 84 ? -18.349 16.343 52.020 1.00 44.81 84 PRO A C 1
ATOM 679 O O . PRO A 1 84 ? -17.287 16.682 52.547 1.00 44.81 84 PRO A O 1
ATOM 682 N N . ALA A 1 85 ? -19.491 16.995 52.230 1.00 50.16 85 ALA A N 1
ATOM 683 C CA . ALA A 1 85 ? -19.684 17.966 53.295 1.00 50.16 85 ALA A CA 1
ATOM 684 C C . ALA A 1 85 ? -19.356 17.309 54.649 1.00 50.16 85 ALA A C 1
ATOM 686 O O . ALA A 1 85 ? -20.074 16.421 55.106 1.00 50.16 85 ALA A O 1
ATOM 687 N N . SER A 1 86 ? -18.264 17.735 55.293 1.00 43.50 86 SER A N 1
ATOM 688 C CA . SER A 1 86 ? -17.942 17.332 56.664 1.00 43.50 86 SER A CA 1
ATOM 689 C C . SER A 1 86 ? -18.441 18.390 57.641 1.00 43.50 86 SER A C 1
ATOM 691 O O . SER A 1 86 ? -18.049 19.556 57.594 1.00 43.50 86 SER A O 1
ATOM 693 N N . TYR A 1 87 ? -19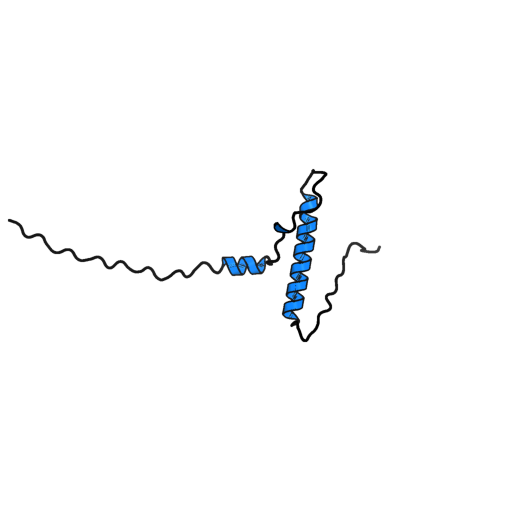.329 17.934 58.514 1.00 49.31 87 TYR A N 1
ATOM 694 C CA . TYR A 1 87 ? -20.090 18.676 59.504 1.00 49.31 87 TYR A CA 1
ATOM 695 C C . TYR A 1 87 ? -19.223 19.367 60.567 1.00 49.31 87 TYR A C 1
ATOM 697 O O . TYR A 1 87 ? -18.122 18.932 60.904 1.00 49.31 87 TYR A O 1
ATOM 705 N N . ALA A 1 88 ? -19.784 20.451 61.105 1.00 48.12 88 ALA A N 1
ATOM 706 C CA . ALA A 1 88 ? -19.253 21.280 62.177 1.00 48.12 88 ALA A CA 1
ATOM 707 C C . ALA A 1 88 ? -18.810 20.476 63.416 1.00 48.12 88 ALA A C 1
ATOM 709 O O . ALA A 1 88 ? -19.560 19.652 63.937 1.00 48.12 88 ALA A O 1
ATOM 710 N N . GLN A 1 89 ? -17.622 20.787 63.941 1.00 40.94 89 GLN A N 1
ATOM 711 C CA . GLN A 1 89 ? -17.199 20.359 65.274 1.00 40.94 89 GLN A CA 1
ATOM 712 C C . GLN A 1 89 ? -17.753 21.326 66.327 1.00 40.94 89 GLN A C 1
ATOM 714 O O . GLN A 1 89 ? -17.409 22.510 66.356 1.00 40.94 89 GLN A O 1
ATOM 719 N N . ALA A 1 90 ? -18.622 20.807 67.194 1.00 41.34 90 ALA A N 1
ATOM 720 C CA . ALA A 1 90 ? -19.041 21.470 68.420 1.00 41.34 90 ALA A CA 1
ATOM 721 C C . ALA A 1 90 ? -17.913 21.403 69.463 1.00 41.34 90 ALA A C 1
ATOM 723 O O . ALA A 1 90 ? -17.323 20.349 69.693 1.00 41.34 90 ALA A O 1
ATOM 724 N N . ARG A 1 91 ? -17.636 22.556 70.077 1.00 39.09 91 ARG A N 1
ATOM 725 C CA . ARG A 1 91 ? -16.748 22.734 71.233 1.00 39.09 91 ARG A CA 1
ATOM 726 C C . ARG A 1 91 ? -17.282 21.981 72.456 1.00 39.09 91 ARG A C 1
ATOM 728 O O . ARG A 1 91 ? -18.454 22.161 72.786 1.00 39.09 91 ARG A O 1
ATOM 735 N N . ILE A 1 92 ? -16.395 21.284 73.167 1.00 48.06 92 ILE A N 1
ATOM 736 C CA . ILE A 1 92 ? -16.392 21.179 74.637 1.00 48.06 92 ILE A CA 1
ATOM 737 C C . ILE A 1 92 ? -14.951 21.393 75.089 1.00 48.06 92 ILE A C 1
ATOM 739 O O . ILE A 1 92 ? -14.065 20.737 74.496 1.00 48.06 92 ILE A O 1
#

Radius of gyration: 27.61 Å; Cα contacts (8 Å, |Δi|>4): 24; chains: 1; bounding box: 48×34×100 Å

Nearest PDB structures (foldseek):
  7p48-assembly1_6  TM=2.390E-01  e=8.416E+00  Mammaliicoccus lentus

Secondary structure (DSSP, 8-state):
--------------TTT--HHHHHHHHHHHHHHHHHHHHGGGG---TT--S--GGG---S-HHHHHHHHH-----------PPP-PPP----

Organism: NCBI:txid433720